Protein AF-A0A7W0SL60-F1 (afdb_monomer_lite)

pLDDT: mean 90.42, std 12.16, range [32.0, 98.0]

Structure (mmCIF, N/CA/C/O backbone):
data_AF-A0A7W0SL60-F1
#
_entry.id   AF-A0A7W0SL60-F1
#
loop_
_atom_site.group_PDB
_atom_site.id
_atom_site.type_symbol
_atom_site.label_atom_id
_atom_site.label_alt_id
_atom_site.label_comp_id
_atom_site.label_asym_id
_atom_site.label_entity_id
_atom_site.label_seq_id
_atom_site.pdbx_PDB_ins_code
_atom_site.Cartn_x
_atom_site.Cartn_y
_atom_site.Cartn_z
_atom_site.occupancy
_atom_site.B_iso_or_equiv
_atom_site.auth_seq_id
_atom_site.auth_comp_id
_atom_site.auth_asym_id
_atom_site.auth_atom_id
_atom_site.pdbx_PDB_model_num
ATOM 1 N N . MET A 1 1 ? -6.901 6.219 0.919 1.00 58.41 1 MET A N 1
ATOM 2 C CA . MET A 1 1 ? -8.110 5.403 0.664 1.00 58.41 1 MET A CA 1
ATOM 3 C C . MET A 1 1 ? -8.774 5.170 2.009 1.00 58.41 1 MET A C 1
ATOM 5 O O . MET A 1 1 ? -8.029 4.992 2.962 1.00 58.41 1 MET A O 1
ATOM 9 N N . PRO A 1 2 ? -10.103 5.260 2.135 1.00 75.94 2 PRO A N 1
ATOM 10 C CA . PRO A 1 2 ? -10.774 5.006 3.407 1.00 75.94 2 PRO A CA 1
ATOM 11 C C . PRO A 1 2 ? -10.712 3.513 3.783 1.00 75.94 2 PRO A C 1
ATOM 13 O O . PRO A 1 2 ? -10.905 2.678 2.903 1.00 75.94 2 PRO A O 1
ATOM 16 N N . GLY A 1 3 ? -10.477 3.190 5.055 1.00 87.19 3 GLY A N 1
ATOM 17 C CA . GLY A 1 3 ? -10.467 1.826 5.613 1.00 87.19 3 GLY A CA 1
ATOM 18 C C . GLY A 1 3 ? -10.508 1.877 7.143 1.00 87.19 3 GLY A C 1
ATOM 19 O O . GLY A 1 3 ? -10.278 2.944 7.690 1.00 87.19 3 GLY A O 1
ATOM 20 N N . ASP A 1 4 ? -10.856 0.791 7.825 1.00 93.00 4 ASP A N 1
ATOM 21 C CA . ASP A 1 4 ? -10.831 0.698 9.297 1.00 93.00 4 ASP A CA 1
ATOM 22 C C . ASP A 1 4 ? -9.435 0.247 9.758 1.00 93.00 4 ASP A C 1
ATOM 24 O O . ASP A 1 4 ? -9.110 -0.933 9.651 1.00 93.00 4 ASP A O 1
ATOM 28 N N . TYR A 1 5 ? -8.563 1.170 10.163 1.00 93.19 5 TYR A N 1
ATOM 29 C CA . TYR A 1 5 ? -7.169 0.879 10.533 1.00 93.19 5 TYR A CA 1
ATOM 30 C C . TYR A 1 5 ? -6.994 0.626 12.034 1.00 93.19 5 TYR A C 1
ATOM 32 O O . TYR A 1 5 ? -5.962 0.086 12.444 1.00 93.19 5 TYR A O 1
ATOM 40 N N . ASP A 1 6 ? -7.952 1.043 12.864 1.00 92.69 6 ASP A N 1
ATOM 41 C CA . ASP A 1 6 ? -7.896 0.876 14.318 1.00 92.69 6 ASP A CA 1
ATOM 42 C C . ASP A 1 6 ? -8.837 -0.212 14.864 1.00 92.69 6 ASP A C 1
ATOM 44 O O . ASP A 1 6 ? -8.775 -0.510 16.061 1.00 92.69 6 ASP A O 1
ATOM 48 N N . ALA A 1 7 ? -9.586 -0.883 13.983 1.00 93.25 7 ALA A N 1
ATOM 49 C CA . ALA A 1 7 ? -10.583 -1.909 14.287 1.00 93.25 7 ALA A CA 1
ATOM 50 C C . ALA A 1 7 ? -11.718 -1.398 15.188 1.00 93.25 7 ALA A C 1
ATOM 52 O O . ALA A 1 7 ? -12.216 -2.134 16.049 1.00 93.25 7 ALA A O 1
ATOM 53 N N . ASP A 1 8 ? -12.138 -0.140 15.016 1.00 93.44 8 ASP A N 1
ATOM 54 C CA . ASP A 1 8 ? -13.302 0.410 15.722 1.00 93.44 8 ASP A CA 1
ATOM 55 C C . ASP A 1 8 ? -14.647 0.095 15.031 1.00 93.44 8 ASP A C 1
ATOM 57 O O . ASP A 1 8 ? -15.718 0.447 15.545 1.00 93.44 8 ASP A O 1
ATOM 61 N N . GLY A 1 9 ? -14.606 -0.603 13.892 1.00 91.25 9 GLY A N 1
ATOM 62 C CA . GLY A 1 9 ? -15.763 -0.957 13.077 1.00 91.25 9 GLY A CA 1
ATOM 63 C C . GLY A 1 9 ? -16.240 0.181 12.176 1.00 91.25 9 GLY A C 1
ATOM 64 O O . GLY A 1 9 ? -17.351 0.116 11.637 1.00 91.25 9 GLY A O 1
ATOM 65 N N . LYS A 1 10 ? -15.456 1.253 12.025 1.00 91.25 10 LYS A N 1
ATOM 66 C CA . LYS A 1 10 ? -15.775 2.396 11.172 1.00 91.25 10 LYS A CA 1
ATOM 67 C C . LYS A 1 10 ? -14.617 2.715 10.245 1.00 91.25 10 LYS A C 1
ATOM 69 O O . LYS A 1 10 ? -13.450 2.464 10.483 1.00 91.25 10 LYS A O 1
ATOM 74 N N . THR A 1 11 ? -14.977 3.323 9.126 1.00 90.94 11 THR A N 1
ATOM 75 C CA . THR A 1 11 ? -14.005 3.753 8.133 1.00 90.94 11 THR A CA 1
ATOM 76 C C . THR A 1 11 ? -13.243 4.997 8.601 1.00 90.94 11 THR A C 1
ATOM 78 O O . THR A 1 11 ? -13.840 6.056 8.818 1.00 90.94 11 THR A O 1
ATOM 81 N N . ASP A 1 12 ? -11.919 4.900 8.624 1.00 92.38 12 ASP A N 1
ATOM 82 C CA . ASP A 1 12 ? -10.987 5.999 8.850 1.00 92.38 12 ASP A CA 1
ATOM 83 C C . ASP A 1 12 ? -10.625 6.730 7.560 1.00 92.38 12 ASP A C 1
ATOM 85 O O . ASP A 1 12 ? -10.783 6.242 6.435 1.00 92.38 12 ASP A O 1
ATOM 89 N N . LEU A 1 13 ? -10.060 7.925 7.725 1.00 92.06 13 LEU A N 1
ATOM 90 C CA . LEU A 1 13 ? -9.511 8.691 6.615 1.00 92.06 13 LEU A CA 1
ATOM 91 C C . LEU A 1 13 ? -8.015 8.428 6.493 1.00 92.06 13 LEU A C 1
ATOM 93 O O . LEU A 1 13 ? -7.280 8.593 7.462 1.00 92.06 13 LEU A O 1
ATOM 97 N N . ALA A 1 14 ? -7.548 8.131 5.281 1.00 92.25 14 ALA A N 1
ATOM 98 C CA . ALA A 1 14 ? -6.122 8.020 5.010 1.00 92.25 14 ALA A CA 1
ATOM 99 C C . ALA A 1 14 ? -5.701 8.730 3.723 1.00 92.25 14 ALA A C 1
ATOM 101 O O . ALA A 1 14 ? -6.348 8.606 2.671 1.00 92.25 14 ALA A O 1
ATOM 102 N N . VAL A 1 15 ? -4.568 9.427 3.809 1.00 92.69 15 VAL A N 1
ATOM 103 C CA . VAL A 1 15 ? -3.883 10.080 2.688 1.00 92.69 15 VAL A CA 1
ATOM 104 C C . VAL A 1 15 ? -2.415 9.680 2.662 1.00 92.69 15 VAL A C 1
ATOM 106 O O . VAL A 1 15 ? -1.826 9.350 3.691 1.00 92.69 15 VAL A O 1
ATOM 109 N N . VAL A 1 16 ? -1.814 9.748 1.479 1.00 93.06 16 VAL A N 1
ATOM 110 C CA . VAL A 1 16 ? -0.385 9.509 1.285 1.00 93.06 16 VAL A CA 1
ATOM 111 C C . VAL A 1 16 ? 0.261 10.777 0.745 1.00 93.06 16 VAL A C 1
ATOM 113 O O . VAL A 1 16 ? -0.319 11.465 -0.096 1.00 93.06 16 VAL A O 1
ATOM 116 N N . ARG A 1 17 ? 1.452 11.098 1.249 1.00 94.00 17 ARG A N 1
ATOM 117 C CA . ARG A 1 17 ? 2.264 12.240 0.822 1.00 94.00 17 ARG A CA 1
ATOM 118 C C . ARG A 1 17 ? 3.645 11.757 0.402 1.00 94.00 17 ARG A C 1
ATOM 120 O O . ARG A 1 17 ? 4.288 11.034 1.155 1.00 94.00 17 ARG A O 1
ATOM 127 N N . ASP A 1 18 ? 4.113 12.188 -0.762 1.00 95.62 18 ASP A N 1
ATOM 128 C CA . ASP A 1 18 ? 5.519 12.029 -1.138 1.00 95.62 18 ASP A CA 1
ATOM 129 C C . ASP A 1 18 ? 6.382 12.999 -0.321 1.00 95.62 18 ASP A C 1
ATOM 131 O O . ASP A 1 18 ? 6.148 14.212 -0.328 1.00 95.62 18 ASP A O 1
ATOM 135 N N . VAL A 1 19 ? 7.364 12.456 0.397 1.00 96.31 19 VAL A N 1
ATOM 136 C CA . VAL A 1 19 ? 8.426 13.227 1.041 1.00 96.31 19 VAL A CA 1
ATOM 137 C C . VAL A 1 19 ? 9.763 12.616 0.637 1.00 96.31 19 VAL A C 1
ATOM 139 O O . VAL A 1 19 ? 10.128 11.539 1.105 1.00 96.31 19 VAL A O 1
ATOM 142 N N . ALA A 1 20 ? 10.495 13.323 -0.226 1.00 95.81 20 ALA A N 1
ATOM 143 C CA . ALA A 1 20 ? 11.819 12.923 -0.707 1.00 95.81 20 ALA A CA 1
ATOM 144 C C . ALA A 1 20 ? 11.866 11.505 -1.322 1.00 95.81 20 ALA A C 1
ATOM 146 O O . ALA A 1 20 ? 12.836 10.774 -1.126 1.00 95.81 20 ALA A O 1
ATOM 147 N N . GLY A 1 21 ? 10.825 11.113 -2.065 1.00 93.88 21 GLY A N 1
ATOM 148 C CA . GLY A 1 21 ? 10.753 9.821 -2.752 1.00 93.88 21 GLY A CA 1
ATOM 149 C C . GLY A 1 21 ? 10.130 8.699 -1.917 1.00 93.88 21 GLY A C 1
ATOM 150 O O . GLY A 1 21 ? 9.921 7.599 -2.431 1.00 93.88 21 GLY A O 1
ATOM 151 N N . ALA A 1 22 ? 9.815 8.957 -0.645 1.00 96.94 22 ALA A N 1
ATOM 152 C CA . ALA A 1 22 ? 9.167 8.003 0.245 1.00 96.94 22 ALA A CA 1
ATOM 153 C C . ALA A 1 22 ? 7.682 8.334 0.431 1.00 96.94 22 ALA A C 1
ATOM 155 O O . ALA A 1 22 ? 7.295 9.488 0.643 1.00 96.94 22 ALA A O 1
ATOM 156 N N . LEU A 1 23 ? 6.841 7.301 0.421 1.00 96.00 23 LEU A N 1
ATOM 157 C CA . LEU A 1 23 ? 5.411 7.439 0.679 1.00 96.00 23 LEU A CA 1
ATOM 158 C C . LEU A 1 23 ? 5.147 7.502 2.188 1.00 96.00 23 LEU A C 1
ATOM 160 O O . LEU A 1 23 ? 5.346 6.534 2.923 1.00 96.00 23 LEU A O 1
ATOM 164 N N . ASN A 1 24 ? 4.698 8.668 2.645 1.00 96.69 24 ASN A N 1
ATOM 165 C CA . ASN A 1 24 ? 4.340 8.946 4.031 1.00 96.69 24 ASN A CA 1
ATOM 166 C C . ASN A 1 24 ? 2.824 8.808 4.179 1.00 96.69 24 ASN A C 1
ATOM 168 O O . ASN A 1 24 ? 2.064 9.586 3.596 1.00 96.69 24 ASN A O 1
ATOM 172 N N . TRP A 1 25 ? 2.391 7.823 4.953 1.00 95.12 25 TRP A N 1
ATOM 173 C CA . TRP A 1 25 ? 0.992 7.491 5.184 1.00 95.12 25 TRP A CA 1
ATOM 174 C C . TRP A 1 25 ? 0.478 8.230 6.408 1.00 95.12 25 TRP A C 1
ATOM 176 O O . TRP A 1 25 ? 1.086 8.168 7.473 1.00 95.12 25 TRP A O 1
ATOM 186 N N . PHE A 1 26 ? -0.652 8.909 6.268 1.00 95.00 26 PHE A N 1
ATOM 187 C CA . PHE A 1 26 ? -1.335 9.587 7.362 1.00 95.00 26 PHE A CA 1
ATOM 188 C C . PHE A 1 26 ? -2.726 8.995 7.492 1.00 95.00 26 PHE A C 1
ATOM 190 O O . PHE A 1 26 ? -3.549 9.170 6.592 1.00 95.00 26 PHE A O 1
ATOM 197 N N . VAL A 1 27 ? -2.972 8.325 8.611 1.00 94.06 27 VAL A N 1
ATOM 198 C CA . VAL A 1 27 ? -4.278 7.786 8.982 1.00 94.06 27 VAL A CA 1
ATOM 199 C C . VAL A 1 27 ? -4.845 8.649 10.097 1.00 94.06 27 VAL A C 1
ATOM 201 O O . VAL A 1 27 ? -4.172 8.908 11.093 1.00 94.06 27 VAL A O 1
ATOM 204 N N . ARG A 1 28 ? -6.081 9.106 9.916 1.00 94.50 28 ARG A N 1
ATOM 205 C CA . ARG A 1 28 ? -6.872 9.803 10.923 1.00 94.50 28 ARG A CA 1
ATOM 206 C C . ARG A 1 28 ? -7.996 8.864 11.363 1.00 94.50 28 ARG A C 1
ATOM 208 O O . ARG A 1 28 ? -9.009 8.815 10.654 1.00 94.50 28 ARG A O 1
ATOM 215 N N . PRO A 1 29 ? -7.830 8.174 12.505 1.00 93.56 29 PRO A N 1
ATOM 216 C CA . PRO A 1 29 ? -8.820 7.226 12.973 1.00 93.56 29 PRO A CA 1
ATOM 217 C C . PRO A 1 29 ? -10.151 7.903 13.287 1.00 93.56 29 PRO A C 1
ATOM 219 O O . PRO A 1 29 ? -10.189 9.061 13.723 1.00 93.56 29 PRO A O 1
ATOM 222 N N . SER A 1 30 ? -11.239 7.184 13.072 1.00 93.31 30 SER A N 1
ATOM 223 C CA . SER A 1 30 ? -12.602 7.617 13.338 1.00 93.31 30 SER A CA 1
ATOM 224 C C . SER A 1 30 ? -12.842 7.760 14.847 1.00 93.31 30 SER A C 1
ATOM 226 O O . SER A 1 30 ? -13.487 8.722 15.280 1.00 93.31 30 SER A O 1
ATOM 228 N N . SER A 1 3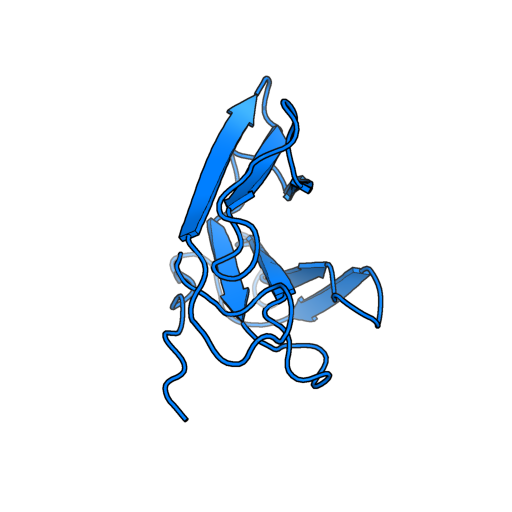1 ? -12.235 6.873 15.643 1.00 93.25 31 SER A N 1
ATOM 229 C CA . SER A 1 31 ? -12.350 6.824 17.103 1.00 93.25 31 SER A CA 1
ATOM 230 C C . SER A 1 31 ? -11.751 8.046 17.812 1.00 93.25 31 SER A C 1
ATOM 232 O O . SER A 1 31 ? -12.330 8.569 18.766 1.00 93.25 31 SER A O 1
ATOM 234 N N . THR A 1 32 ? -10.595 8.527 17.343 1.00 91.88 32 THR A N 1
ATOM 235 C CA . THR A 1 32 ? -9.819 9.603 17.990 1.00 91.88 32 THR A CA 1
ATOM 236 C C . THR A 1 32 ? -9.832 10.915 17.213 1.00 91.88 32 THR A C 1
ATOM 238 O O . THR A 1 32 ? -9.571 11.980 17.779 1.00 91.88 32 THR A O 1
ATOM 241 N N . GLY A 1 33 ? -10.085 10.869 15.903 1.00 89.25 33 GLY A N 1
ATOM 242 C CA . GLY A 1 33 ? -10.132 12.039 15.031 1.00 89.25 33 GLY A CA 1
ATOM 243 C C . GLY A 1 33 ? -8.828 12.840 14.950 1.00 89.25 33 GLY A C 1
ATOM 244 O O . GLY A 1 33 ? -8.862 13.993 14.502 1.00 89.25 33 GLY A O 1
ATOM 245 N N . THR A 1 34 ? -7.695 12.274 15.370 1.00 87.50 34 THR A N 1
ATOM 246 C CA . THR A 1 34 ? -6.434 13.010 15.547 1.00 87.50 34 THR A CA 1
ATOM 247 C C . THR A 1 34 ? -5.280 12.329 14.813 1.00 87.50 34 THR A C 1
ATOM 249 O O . THR A 1 34 ? -5.198 11.109 14.756 1.00 87.50 34 THR A O 1
ATOM 252 N N . ILE A 1 35 ? -4.376 13.141 14.258 1.00 84.38 35 ILE A N 1
ATOM 253 C CA . ILE A 1 35 ? -3.077 12.732 13.707 1.00 84.38 35 ILE A CA 1
ATOM 254 C C . ILE A 1 35 ? -1.984 13.390 14.555 1.00 84.38 35 ILE A C 1
ATOM 256 O O . ILE A 1 35 ? -1.938 14.616 14.646 1.00 84.38 35 ILE A O 1
ATOM 260 N N . ASN A 1 36 ? -1.103 12.599 15.178 1.00 79.75 36 ASN A N 1
ATOM 261 C CA . ASN A 1 36 ? -0.115 13.064 16.170 1.00 79.75 36 ASN A CA 1
ATOM 262 C C . ASN A 1 36 ? 1.122 13.758 15.553 1.00 79.75 36 ASN A C 1
ATOM 264 O O . ASN A 1 36 ? 2.253 13.531 15.972 1.00 79.75 36 ASN A O 1
ATOM 268 N N . GLY A 1 37 ? 0.923 14.612 14.544 1.00 80.06 37 GLY A N 1
ATOM 269 C CA . GLY A 1 37 ? 1.970 15.479 13.983 1.00 80.06 37 GLY A CA 1
ATOM 270 C C . GLY A 1 37 ? 2.981 14.812 13.039 1.00 80.06 37 GLY A C 1
ATOM 271 O O . GLY A 1 37 ? 3.809 15.517 12.467 1.00 80.06 37 GLY A O 1
ATOM 272 N N . GLY A 1 38 ? 2.900 13.497 12.818 1.00 89.75 38 GLY A N 1
ATOM 273 C CA . GLY A 1 38 ? 3.766 12.743 11.905 1.00 89.75 38 GLY A CA 1
ATOM 274 C C . GLY A 1 38 ? 3.009 11.674 11.107 1.00 89.75 38 GLY A C 1
ATOM 275 O O . GLY A 1 38 ? 1.811 11.482 11.337 1.00 89.75 38 GLY A O 1
ATOM 276 N N . PRO A 1 39 ? 3.674 11.008 10.144 1.00 94.81 39 PRO A N 1
ATOM 277 C CA . PRO A 1 39 ? 3.070 9.901 9.414 1.00 94.81 39 PRO A CA 1
ATOM 278 C C . PRO A 1 39 ? 2.814 8.714 10.347 1.00 94.81 39 PRO A C 1
ATOM 280 O O . PRO A 1 39 ? 3.632 8.402 11.210 1.00 94.81 39 PRO A O 1
ATOM 283 N N . SER A 1 40 ? 1.694 8.029 10.135 1.00 93.88 40 SER A N 1
ATOM 284 C CA . SER A 1 40 ? 1.372 6.746 10.766 1.00 93.88 40 SER A CA 1
ATOM 285 C C . SER A 1 40 ? 2.340 5.648 10.310 1.00 93.88 40 SER A C 1
ATOM 287 O O . SER A 1 40 ? 2.681 4.770 11.095 1.00 93.88 40 SER A O 1
ATOM 289 N N . ALA A 1 41 ? 2.805 5.714 9.057 1.00 95.06 41 ALA A N 1
ATOM 290 C CA . ALA A 1 41 ? 3.836 4.831 8.517 1.00 95.06 41 ALA A CA 1
ATOM 291 C C . ALA A 1 41 ? 4.594 5.488 7.354 1.00 95.06 41 ALA A C 1
ATOM 293 O O . ALA A 1 41 ? 4.069 6.359 6.658 1.00 95.06 41 ALA A O 1
ATOM 294 N N . ILE A 1 42 ? 5.818 5.029 7.101 1.00 96.81 42 ILE A N 1
ATOM 295 C CA . ILE A 1 42 ? 6.572 5.342 5.882 1.00 96.81 42 ILE A CA 1
ATOM 296 C C . ILE A 1 42 ? 6.776 4.023 5.146 1.00 96.81 42 ILE A C 1
ATOM 298 O O . ILE A 1 42 ? 7.503 3.157 5.630 1.00 96.81 42 ILE A O 1
ATOM 302 N N . PHE A 1 43 ? 6.093 3.846 4.015 1.00 97.50 43 PHE A N 1
ATOM 303 C CA . PHE A 1 43 ? 6.066 2.560 3.322 1.00 97.50 4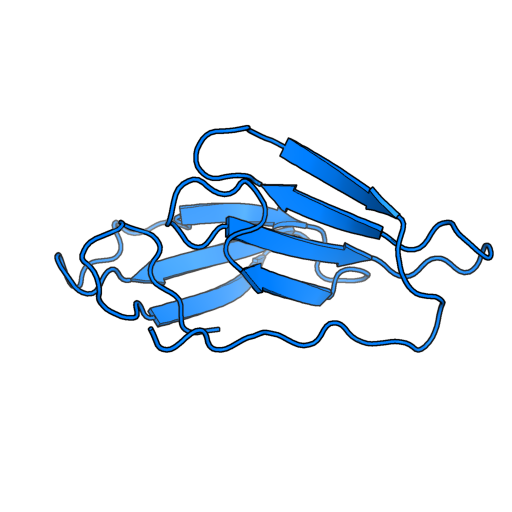3 PHE A CA 1
ATOM 304 C C . PHE A 1 43 ? 5.843 2.718 1.817 1.00 97.50 43 PHE A C 1
ATOM 306 O O . PHE A 1 43 ? 4.811 3.227 1.385 1.00 97.50 43 PHE A O 1
ATOM 313 N N . GLY A 1 44 ? 6.812 2.251 1.030 1.00 96.81 44 GLY A N 1
ATOM 314 C CA . GLY A 1 44 ? 6.824 2.368 -0.427 1.00 96.81 44 GLY A CA 1
ATOM 315 C C . GLY A 1 44 ? 7.584 3.589 -0.957 1.00 96.81 44 GLY A C 1
ATOM 316 O O . GLY A 1 44 ? 8.012 4.473 -0.210 1.00 96.81 44 GLY A O 1
ATOM 317 N N . GLN A 1 45 ? 7.764 3.603 -2.274 1.00 95.31 45 GLN A N 1
ATOM 318 C CA . GLN A 1 45 ? 8.537 4.571 -3.049 1.00 95.31 45 GLN A CA 1
ATOM 319 C C . GLN A 1 45 ? 7.622 5.298 -4.035 1.00 95.31 45 GLN A C 1
ATOM 321 O O . GLN A 1 45 ? 6.953 4.666 -4.848 1.00 95.31 45 GLN A O 1
ATOM 326 N N . SER A 1 46 ? 7.610 6.629 -4.011 1.00 88.69 46 SER A N 1
ATOM 327 C CA . SER A 1 46 ? 6.618 7.416 -4.759 1.00 88.69 46 SER A CA 1
ATOM 328 C C . SER A 1 46 ? 6.727 7.319 -6.280 1.00 88.69 46 SER A C 1
ATOM 330 O O . SER A 1 46 ? 5.758 7.589 -6.984 1.00 88.69 46 SER A O 1
ATOM 332 N N . VAL A 1 47 ? 7.895 6.930 -6.788 1.00 90.56 47 VAL A N 1
ATOM 333 C CA . VAL A 1 47 ? 8.178 6.868 -8.225 1.00 90.56 47 VAL A CA 1
ATOM 334 C C . VAL A 1 47 ? 7.634 5.609 -8.904 1.00 90.56 47 VAL A C 1
ATOM 336 O O . VAL A 1 47 ? 7.276 5.661 -10.078 1.00 90.56 47 VAL A O 1
ATOM 339 N N . THR A 1 48 ? 7.576 4.481 -8.196 1.00 90.50 48 THR A N 1
ATOM 340 C CA . THR A 1 48 ? 7.204 3.178 -8.777 1.00 90.50 48 THR A CA 1
ATOM 341 C C . THR A 1 48 ? 5.966 2.571 -8.152 1.00 90.50 48 THR A C 1
ATOM 343 O O . THR A 1 48 ? 5.370 1.682 -8.751 1.00 90.50 48 THR A O 1
ATOM 346 N N . ASP A 1 49 ? 5.598 3.001 -6.950 1.00 95.25 49 ASP A N 1
ATOM 347 C CA . ASP A 1 49 ? 4.652 2.262 -6.136 1.00 95.25 49 ASP A CA 1
ATOM 348 C C . ASP A 1 49 ? 3.281 2.927 -6.148 1.00 95.25 49 ASP A C 1
ATOM 350 O O . ASP A 1 49 ? 3.144 4.135 -5.953 1.00 95.25 49 ASP A O 1
ATOM 354 N N . PHE A 1 50 ? 2.250 2.106 -6.321 1.00 93.94 50 PHE A N 1
ATOM 355 C CA . PHE A 1 50 ? 0.859 2.523 -6.248 1.00 93.94 50 PHE A CA 1
ATOM 356 C C . PHE A 1 50 ? 0.309 2.214 -4.855 1.00 93.94 50 PHE A C 1
ATOM 358 O O . PHE A 1 50 ? 0.197 1.036 -4.508 1.00 93.94 50 PHE A O 1
ATOM 365 N N . PRO A 1 51 ? -0.055 3.227 -4.047 1.00 93.38 51 PRO A N 1
ATOM 366 C CA . PRO A 1 51 ? -0.677 3.006 -2.747 1.00 93.38 51 PRO A CA 1
ATOM 367 C C . PRO A 1 51 ? -1.967 2.192 -2.868 1.00 93.38 51 PRO A C 1
ATOM 369 O O . PRO A 1 51 ? -2.852 2.533 -3.653 1.00 93.38 51 PRO A O 1
ATOM 372 N N . THR A 1 52 ? -2.099 1.151 -2.052 1.00 93.25 52 THR A N 1
ATOM 373 C CA . THR A 1 52 ? -3.327 0.360 -1.918 1.00 93.25 52 THR A CA 1
ATOM 374 C C . THR A 1 52 ? -3.523 -0.078 -0.470 1.00 93.25 52 THR A C 1
ATOM 376 O O . THR A 1 52 ? -2.624 0.046 0.355 1.00 93.25 52 THR A O 1
ATOM 379 N N . VAL A 1 53 ? -4.735 -0.493 -0.122 1.00 92.81 53 VAL A N 1
ATOM 380 C CA . VAL A 1 53 ? -5.130 -0.787 1.261 1.00 92.81 53 VAL A CA 1
ATOM 381 C C . VAL A 1 53 ? -6.138 -1.930 1.269 1.00 92.81 53 VAL A C 1
ATOM 383 O O . VAL A 1 53 ? -6.812 -2.154 0.259 1.00 92.81 53 VAL A O 1
ATOM 386 N N . GLY A 1 54 ? -6.227 -2.647 2.382 1.00 92.00 54 GLY A N 1
ATOM 387 C CA . GLY A 1 54 ? -7.163 -3.755 2.583 1.00 92.00 54 GLY A CA 1
ATOM 388 C C . GLY A 1 54 ? -6.732 -4.621 3.760 1.00 92.00 54 GLY A C 1
ATOM 389 O O . GLY A 1 54 ? -5.601 -4.499 4.197 1.00 92.00 54 GLY A O 1
ATOM 390 N N . ASP A 1 55 ? -7.619 -5.468 4.266 1.00 94.00 55 ASP A N 1
ATOM 391 C CA . ASP A 1 55 ? -7.270 -6.495 5.256 1.00 94.00 55 ASP A CA 1
ATOM 392 C C . ASP A 1 55 ? -6.633 -7.684 4.518 1.00 94.00 55 ASP A C 1
ATOM 394 O O . ASP A 1 55 ? -7.327 -8.530 3.945 1.00 94.00 55 ASP A O 1
ATOM 398 N N . TYR A 1 56 ? -5.308 -7.662 4.395 1.00 93.88 56 TYR A N 1
ATOM 399 C CA . TYR A 1 56 ? -4.518 -8.659 3.674 1.00 93.88 56 TYR A CA 1
ATOM 400 C C . TYR A 1 56 ? -3.915 -9.707 4.609 1.00 93.88 56 TYR A C 1
ATOM 402 O O . TYR A 1 56 ? -3.543 -10.783 4.130 1.00 93.88 56 TYR A O 1
ATOM 410 N N . ASP A 1 57 ? -3.788 -9.402 5.901 1.00 94.62 57 ASP A N 1
ATOM 411 C CA . ASP A 1 57 ? -3.281 -10.331 6.909 1.00 94.62 57 ASP A CA 1
ATOM 412 C C . ASP A 1 57 ? -4.383 -11.050 7.717 1.00 94.62 57 ASP A C 1
ATOM 414 O O . ASP A 1 57 ? -4.106 -12.064 8.366 1.00 94.62 57 ASP A O 1
ATOM 418 N N . GLY A 1 58 ? -5.643 -10.630 7.557 1.00 94.00 58 GLY A N 1
ATOM 419 C CA . GLY A 1 58 ? -6.838 -11.308 8.054 1.00 94.00 58 GLY A CA 1
ATOM 420 C C . GLY A 1 58 ? -7.158 -11.016 9.519 1.00 94.00 58 GLY A C 1
ATOM 421 O O . GLY A 1 58 ? -7.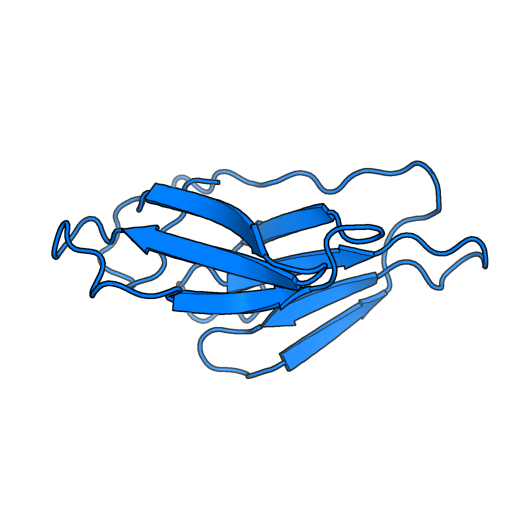887 -11.797 10.141 1.00 94.00 58 GLY A O 1
ATOM 422 N N . ASP A 1 59 ? -6.595 -9.950 10.090 1.00 94.19 59 ASP A N 1
ATOM 423 C CA . ASP A 1 59 ? -6.776 -9.584 11.497 1.00 94.19 59 ASP A CA 1
ATOM 424 C C . ASP A 1 59 ? -7.992 -8.671 11.756 1.00 94.19 59 ASP A C 1
ATOM 426 O O . ASP A 1 59 ? -8.304 -8.370 12.915 1.00 94.19 59 ASP A O 1
ATOM 430 N N . GLY A 1 60 ? -8.711 -8.276 10.699 1.00 91.44 60 GLY A N 1
ATOM 431 C CA . GLY A 1 60 ? -9.874 -7.397 10.776 1.00 91.44 60 GLY A CA 1
ATOM 432 C C . GLY A 1 60 ? -9.540 -5.904 10.766 1.00 91.44 60 GLY A C 1
ATOM 433 O O . GLY A 1 60 ? -10.452 -5.094 10.948 1.00 91.44 60 GLY A O 1
ATOM 434 N N . LYS A 1 61 ? -8.276 -5.522 10.551 1.00 94.00 61 LYS A N 1
ATOM 435 C CA . LYS A 1 61 ? -7.840 -4.142 10.310 1.00 94.00 61 LYS A CA 1
ATOM 436 C C . LYS A 1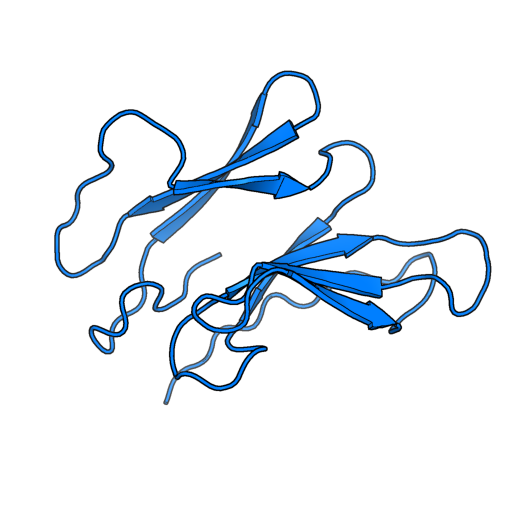 61 ? -7.437 -3.948 8.858 1.00 94.00 61 LYS A C 1
ATOM 438 O O . LYS A 1 61 ? -7.123 -4.863 8.111 1.00 94.00 61 LYS A O 1
ATOM 443 N N . THR A 1 62 ? -7.449 -2.694 8.440 1.00 94.81 62 THR A N 1
ATOM 444 C CA . THR A 1 62 ? -6.947 -2.284 7.136 1.00 94.81 62 THR A CA 1
ATOM 445 C C . THR A 1 62 ? -5.429 -2.182 7.181 1.00 94.81 62 THR A C 1
ATOM 447 O O . THR A 1 62 ? -4.873 -1.343 7.890 1.00 94.81 62 THR A O 1
ATOM 450 N N . ASP A 1 63 ? -4.767 -2.955 6.330 1.00 95.38 63 ASP A N 1
ATOM 451 C CA . ASP A 1 63 ? -3.328 -2.896 6.132 1.00 95.38 63 ASP A CA 1
ATOM 452 C C . ASP A 1 63 ? -2.924 -1.778 5.171 1.00 95.38 63 ASP A C 1
ATOM 454 O O . ASP A 1 63 ? -3.612 -1.435 4.197 1.00 95.38 63 ASP A O 1
ATOM 458 N N . ILE A 1 64 ? -1.730 -1.242 5.415 1.00 95.56 64 ILE A N 1
ATOM 459 C CA . ILE A 1 64 ? -1.043 -0.356 4.480 1.00 95.56 64 ILE A CA 1
ATOM 460 C C . ILE A 1 64 ? -0.325 -1.219 3.448 1.00 95.56 64 ILE A C 1
ATOM 462 O O . ILE A 1 64 ? 0.470 -2.085 3.800 1.00 95.56 64 ILE A O 1
ATOM 466 N N . ALA A 1 65 ? -0.538 -0.953 2.164 1.00 95.81 65 ALA A N 1
ATOM 467 C CA . ALA A 1 65 ? 0.128 -1.692 1.107 1.00 95.81 65 ALA A CA 1
ATOM 468 C C . ALA A 1 65 ? 0.527 -0.797 -0.067 1.00 95.81 65 ALA A C 1
ATOM 470 O O . ALA A 1 65 ? 0.043 0.319 -0.266 1.00 95.81 65 ALA A O 1
ATOM 471 N N . ILE A 1 66 ? 1.419 -1.320 -0.893 1.00 96.44 66 ILE A N 1
ATOM 472 C CA . ILE A 1 66 ? 1.670 -0.789 -2.222 1.00 96.44 66 ILE A CA 1
ATOM 473 C C . ILE A 1 66 ? 1.602 -1.909 -3.244 1.00 96.44 66 ILE A C 1
ATOM 475 O O . ILE A 1 66 ? 1.913 -3.057 -2.944 1.00 96.44 66 ILE A O 1
ATOM 479 N N . TRP A 1 67 ? 1.229 -1.573 -4.468 1.00 96.62 67 TRP A N 1
ATOM 480 C CA . TRP A 1 67 ? 1.448 -2.429 -5.619 1.00 96.62 67 TRP A CA 1
ATOM 481 C C . TRP A 1 67 ? 2.606 -1.876 -6.437 1.00 96.62 67 TRP A C 1
ATOM 483 O O . TRP A 1 67 ? 2.613 -0.698 -6.802 1.00 96.62 67 TRP A O 1
ATOM 493 N N . ARG A 1 68 ? 3.596 -2.726 -6.704 1.00 96.56 68 ARG A N 1
ATOM 494 C CA . ARG A 1 68 ? 4.778 -2.378 -7.488 1.00 96.56 68 ARG A CA 1
ATOM 495 C C . ARG A 1 68 ? 4.753 -3.158 -8.803 1.00 96.56 68 ARG A C 1
ATOM 497 O O . ARG A 1 68 ? 4.925 -4.381 -8.759 1.00 96.56 68 ARG A O 1
ATOM 504 N N . PRO A 1 69 ? 4.574 -2.494 -9.959 1.00 95.56 69 PRO A N 1
ATOM 505 C CA . PRO A 1 69 ? 4.736 -3.137 -11.251 1.00 95.56 69 PRO A CA 1
ATOM 506 C C . PRO A 1 69 ? 6.200 -3.505 -11.489 1.00 95.56 69 PRO A C 1
ATOM 508 O O . PRO A 1 69 ? 7.122 -2.808 -11.059 1.00 95.56 69 PRO A O 1
ATOM 511 N N . SER A 1 70 ? 6.413 -4.573 -12.248 1.00 95.06 70 SER A N 1
ATOM 512 C CA . SER A 1 70 ? 7.723 -4.938 -12.781 1.00 95.06 70 SER A CA 1
ATOM 513 C C . SER A 1 70 ? 7.648 -5.124 -14.288 1.00 95.06 70 SER A C 1
ATOM 515 O O . SER A 1 70 ? 6.701 -5.714 -14.807 1.00 95.06 70 SER A O 1
ATOM 517 N N . SER A 1 71 ? 8.680 -4.665 -14.997 1.00 94.19 71 SER A N 1
ATOM 518 C CA . SER A 1 71 ? 8.859 -4.957 -16.423 1.00 94.19 71 SER A CA 1
ATOM 519 C C . SER A 1 71 ? 9.145 -6.436 -16.687 1.00 94.19 71 SER A C 1
ATOM 521 O O . SER A 1 71 ? 8.990 -6.892 -17.818 1.00 94.19 71 SER A O 1
ATOM 523 N N . THR A 1 72 ? 9.542 -7.191 -15.657 1.00 94.69 72 THR A N 1
ATOM 524 C CA . THR A 1 72 ? 9.719 -8.637 -15.758 1.00 94.69 72 THR A CA 1
ATOM 525 C C . THR A 1 72 ? 8.389 -9.337 -15.462 1.00 94.69 72 THR A C 1
ATOM 527 O O . THR A 1 72 ? 7.847 -9.160 -14.364 1.00 94.69 72 THR A O 1
ATOM 530 N N . PRO A 1 73 ? 7.852 -10.143 -16.400 1.00 91.12 73 PRO A N 1
ATOM 531 C CA . PRO A 1 73 ? 6.608 -10.876 -16.187 1.00 91.12 73 PRO A CA 1
ATOM 532 C C . PRO A 1 73 ? 6.633 -11.702 -14.896 1.00 91.12 73 PRO A C 1
ATOM 534 O O . PRO A 1 73 ? 7.630 -12.350 -14.581 1.00 91.12 73 PRO A O 1
ATOM 537 N N . GLY A 1 74 ? 5.533 -11.663 -14.142 1.00 90.88 74 GLY A N 1
ATOM 538 C CA . GLY A 1 74 ? 5.384 -12.397 -12.881 1.00 90.88 74 GLY A CA 1
ATOM 539 C C . GLY A 1 74 ? 6.117 -11.801 -11.673 1.00 90.88 74 GLY A C 1
ATOM 540 O O . GLY A 1 74 ? 6.042 -12.379 -10.594 1.00 90.88 74 GLY A O 1
ATOM 541 N N . GLN A 1 75 ? 6.804 -10.661 -11.818 1.00 95.31 75 GLN A N 1
ATOM 542 C CA . GLN A 1 75 ? 7.495 -9.991 -10.704 1.00 95.31 75 GLN A CA 1
ATOM 543 C C . GLN A 1 75 ? 6.780 -8.737 -10.184 1.00 95.31 75 GLN A C 1
ATOM 545 O O . GLN A 1 75 ? 7.323 -8.032 -9.334 1.00 95.31 75 GLN A O 1
ATOM 550 N N . SER A 1 76 ? 5.581 -8.430 -10.687 1.00 96.75 76 SER A N 1
ATOM 551 C CA . SER A 1 76 ? 4.738 -7.417 -10.045 1.00 96.75 76 SER A CA 1
ATOM 552 C C . SER A 1 76 ? 4.191 -7.991 -8.743 1.00 96.75 76 SER A C 1
ATOM 554 O O . SER A 1 76 ? 3.866 -9.179 -8.675 1.00 96.75 76 SER A O 1
ATOM 556 N N . ALA A 1 77 ? 4.120 -7.175 -7.698 1.00 97.12 77 ALA A N 1
ATOM 557 C CA . ALA A 1 77 ? 3.708 -7.660 -6.389 1.00 97.12 77 ALA A CA 1
ATOM 558 C C . ALA A 1 77 ? 3.002 -6.588 -5.569 1.00 97.12 77 ALA A C 1
ATOM 560 O O . ALA A 1 77 ? 3.328 -5.400 -5.643 1.00 97.12 77 ALA A O 1
ATOM 561 N N . PH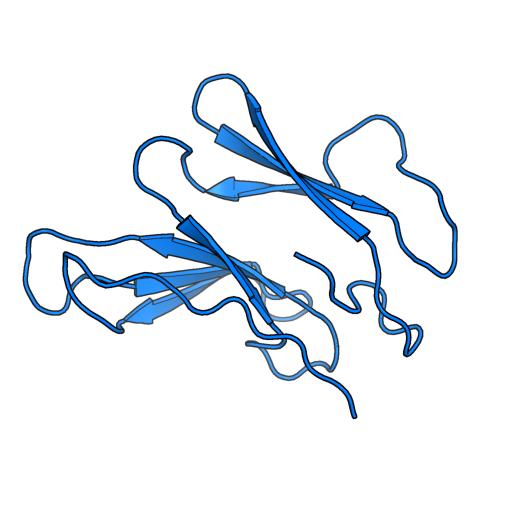E A 1 78 ? 2.082 -7.050 -4.730 1.00 97.19 78 PHE A N 1
ATOM 562 C CA . PHE A 1 78 ? 1.623 -6.307 -3.570 1.00 97.19 78 PHE A CA 1
ATOM 563 C C . PHE A 1 78 ? 2.665 -6.467 -2.472 1.00 97.19 78 PHE A C 1
ATOM 565 O O . PHE A 1 78 ? 3.043 -7.585 -2.137 1.00 97.19 78 PHE A O 1
ATOM 572 N N . TRP A 1 79 ? 3.131 -5.358 -1.922 1.00 97.38 79 TRP A N 1
ATOM 573 C CA . TRP A 1 79 ? 3.930 -5.321 -0.708 1.00 97.38 79 TRP A CA 1
ATOM 574 C C . TRP A 1 79 ? 3.026 -4.783 0.383 1.00 97.38 79 TRP A C 1
ATOM 576 O O . TRP A 1 79 ? 2.445 -3.713 0.218 1.00 97.38 79 TRP A O 1
ATOM 586 N N . VAL A 1 80 ? 2.887 -5.529 1.467 1.00 97.62 80 VAL A N 1
ATOM 587 C CA . VAL A 1 80 ? 1.935 -5.248 2.536 1.00 97.62 80 VAL A CA 1
ATOM 588 C C . VAL A 1 80 ? 2.712 -5.030 3.819 1.00 97.62 80 VAL A C 1
ATOM 590 O O . VAL A 1 80 ? 3.603 -5.812 4.143 1.00 97.62 80 VAL A O 1
ATOM 593 N N . LEU A 1 81 ? 2.378 -3.964 4.532 1.00 97.75 81 LEU A N 1
ATOM 594 C CA . LEU A 1 81 ? 2.712 -3.755 5.929 1.00 97.75 81 LEU A CA 1
ATOM 595 C C . LEU A 1 81 ? 1.498 -4.207 6.747 1.00 97.75 81 LEU A C 1
ATOM 597 O O . LEU A 1 81 ? 0.593 -3.407 6.985 1.00 97.75 81 LEU A O 1
ATOM 601 N N . GLY A 1 82 ? 1.477 -5.494 7.103 1.00 96.31 82 GLY A N 1
ATOM 602 C CA . GLY A 1 82 ? 0.389 -6.096 7.869 1.00 96.31 82 GLY A CA 1
ATOM 603 C C . GLY A 1 82 ? 0.309 -5.501 9.270 1.00 96.31 82 GLY A C 1
ATOM 604 O O . GLY A 1 82 ? 1.348 -5.333 9.925 1.00 96.31 82 GLY A O 1
ATOM 605 N N . SER A 1 83 ? -0.898 -5.179 9.729 1.00 94.81 83 SER A N 1
ATOM 606 C CA . SER A 1 83 ? -1.146 -4.567 11.036 1.00 94.81 83 SER A CA 1
ATOM 607 C C . SER A 1 83 ? -0.726 -5.456 12.198 1.00 94.81 83 SER A C 1
ATOM 609 O O . SER A 1 83 ? -0.292 -4.926 13.226 1.00 94.81 83 SER A O 1
ATOM 611 N N . THR A 1 84 ? -0.785 -6.780 12.030 1.00 95.44 84 THR A N 1
ATOM 612 C CA . THR A 1 84 ? -0.327 -7.745 13.040 1.00 95.44 84 THR A CA 1
ATOM 613 C C . THR A 1 84 ? 0.809 -8.631 12.529 1.00 95.44 84 THR A C 1
ATOM 615 O O . THR A 1 84 ? 1.711 -8.987 13.292 1.00 95.44 84 THR A O 1
ATOM 618 N N . SER A 1 85 ? 0.815 -8.961 11.238 1.00 94.81 85 SER A N 1
ATOM 619 C CA . SER A 1 85 ? 1.733 -9.958 10.664 1.00 94.81 85 SER A CA 1
ATOM 620 C C . SER A 1 85 ? 3.087 -9.397 10.213 1.00 94.81 85 SER A C 1
ATOM 622 O O . SER A 1 85 ? 3.987 -10.157 9.849 1.00 94.81 85 SER A O 1
ATOM 624 N N . GLY A 1 86 ? 3.262 -8.073 10.248 1.00 95.75 86 GLY A N 1
ATOM 625 C CA . GLY A 1 86 ? 4.459 -7.405 9.740 1.00 95.75 86 GLY A CA 1
ATOM 626 C C . GLY A 1 86 ? 4.512 -7.369 8.209 1.00 95.75 86 GLY A C 1
ATOM 627 O O . GLY A 1 86 ? 3.503 -7.521 7.526 1.00 95.75 86 GLY A O 1
ATOM 628 N N . THR A 1 87 ? 5.696 -7.117 7.645 1.00 98.00 87 THR A N 1
ATOM 629 C CA . THR A 1 87 ? 5.835 -6.902 6.196 1.00 98.00 87 THR A CA 1
ATOM 630 C C . THR A 1 87 ? 5.919 -8.211 5.411 1.00 98.00 87 THR A C 1
ATOM 632 O O . THR A 1 87 ? 6.781 -9.045 5.689 1.00 98.00 87 THR A O 1
ATOM 635 N N . PHE A 1 88 ? 5.114 -8.344 4.356 1.00 97.88 88 PHE A N 1
ATOM 636 C CA . PHE A 1 88 ? 5.176 -9.458 3.402 1.00 97.88 88 PHE A CA 1
ATOM 637 C C . PHE A 1 88 ? 4.871 -9.004 1.967 1.00 97.88 88 PHE A C 1
ATOM 639 O O . PHE A 1 88 ? 4.527 -7.847 1.721 1.00 97.88 88 PHE A O 1
ATOM 646 N N . ALA A 1 89 ? 5.043 -9.907 0.996 1.00 96.75 89 ALA A N 1
ATOM 647 C CA . ALA A 1 89 ? 4.769 -9.631 -0.410 1.00 96.75 89 ALA A CA 1
ATOM 648 C C . ALA A 1 89 ? 3.974 -10.759 -1.075 1.00 96.75 89 ALA A C 1
ATOM 650 O O . ALA A 1 89 ? 4.218 -11.938 -0.818 1.00 96.75 89 ALA A O 1
ATOM 651 N N . VAL A 1 90 ? 3.060 -10.384 -1.969 1.00 95.81 90 VAL A N 1
ATOM 652 C CA . VAL A 1 90 ? 2.206 -11.287 -2.745 1.00 95.81 90 VAL A CA 1
ATOM 653 C C . VAL A 1 90 ? 2.407 -10.996 -4.238 1.00 95.81 90 VAL A C 1
ATOM 655 O O . VAL A 1 90 ? 1.967 -9.944 -4.713 1.00 95.81 90 VAL A O 1
ATOM 658 N N . PRO A 1 91 ? 3.077 -11.885 -4.998 1.00 96.50 91 PRO A N 1
ATOM 659 C CA . PRO A 1 91 ? 3.234 -11.728 -6.443 1.00 96.50 91 PRO A CA 1
ATOM 660 C C . PRO A 1 91 ? 1.880 -11.805 -7.157 1.00 96.50 91 PRO A C 1
ATOM 662 O O . PRO A 1 91 ? 1.209 -12.836 -7.108 1.00 96.50 91 PRO A O 1
ATOM 665 N N . PHE A 1 92 ? 1.472 -10.718 -7.815 1.00 95.06 92 PHE A N 1
ATOM 666 C CA . PHE A 1 92 ? 0.229 -10.661 -8.583 1.00 95.06 92 PHE A CA 1
ATOM 667 C C . PHE A 1 92 ? 0.193 -9.465 -9.543 1.00 95.06 92 PHE A C 1
ATOM 669 O O . PHE A 1 92 ? 0.679 -8.370 -9.237 1.00 95.06 92 PHE A O 1
ATOM 676 N N . GLY A 1 93 ? -0.456 -9.680 -10.686 1.00 94.62 93 GLY A N 1
ATOM 677 C CA . GLY A 1 93 ? -0.583 -8.700 -11.759 1.00 94.62 93 GLY A CA 1
ATOM 678 C C . GLY A 1 93 ? 0.647 -8.624 -12.664 1.00 94.62 93 GLY A C 1
ATOM 679 O O . GLY A 1 93 ? 1.605 -9.398 -12.555 1.00 94.62 93 GLY A O 1
ATOM 680 N N . GLN A 1 94 ? 0.604 -7.672 -13.583 1.00 94.75 94 GLN A N 1
ATOM 681 C CA . GLN A 1 94 ? 1.634 -7.422 -14.586 1.00 94.75 94 GLN A CA 1
ATOM 682 C C . GLN A 1 94 ? 1.804 -5.922 -14.847 1.00 94.75 94 GLN A C 1
ATOM 684 O O . GLN A 1 94 ? 1.019 -5.093 -14.392 1.00 94.75 94 GLN A O 1
ATOM 689 N N . ASN A 1 95 ? 2.845 -5.562 -15.598 1.00 91.44 95 ASN A N 1
ATOM 690 C CA . ASN A 1 95 ? 3.070 -4.174 -15.986 1.00 91.44 95 ASN A CA 1
ATOM 691 C C . ASN A 1 95 ? 1.864 -3.614 -16.762 1.00 91.44 95 ASN A C 1
ATOM 693 O O . ASN A 1 95 ? 1.409 -4.235 -17.722 1.00 91.44 95 ASN A O 1
ATOM 697 N N . GLY A 1 96 ? 1.387 -2.435 -16.365 1.00 89.75 96 GLY A N 1
ATOM 698 C CA . GLY A 1 96 ? 0.203 -1.788 -16.935 1.00 89.75 96 GLY A CA 1
ATOM 699 C C . GLY A 1 96 ? -1.100 -2.059 -16.181 1.00 89.75 96 GLY A C 1
ATOM 700 O O . GLY A 1 96 ? -2.082 -1.363 -16.440 1.00 89.75 96 GLY A O 1
ATOM 701 N N . ASP A 1 97 ? -1.113 -3.002 -15.235 1.00 92.94 97 ASP A N 1
ATOM 702 C CA . ASP A 1 97 ? -2.219 -3.116 -14.285 1.00 92.94 97 ASP A CA 1
ATOM 703 C C . ASP A 1 97 ? -2.190 -1.946 -13.287 1.00 92.94 97 ASP A C 1
ATOM 705 O O . ASP A 1 97 ? -1.205 -1.216 -13.167 1.00 92.94 97 ASP A O 1
ATOM 709 N N . TYR A 1 98 ? -3.282 -1.779 -12.546 1.00 90.19 98 TYR A N 1
ATOM 710 C CA . TYR A 1 98 ? -3.349 -0.884 -11.396 1.00 90.19 98 TYR A CA 1
ATOM 711 C C . TYR A 1 98 ? -4.097 -1.592 -10.266 1.00 90.19 98 TYR A C 1
ATOM 713 O O . TYR A 1 98 ? -5.075 -2.299 -10.539 1.00 90.19 98 TYR A O 1
ATOM 721 N N . PRO A 1 99 ? -3.678 -1.425 -9.000 1.00 90.62 99 PRO A N 1
ATOM 722 C CA . PRO A 1 99 ? -4.381 -2.040 -7.889 1.00 90.62 99 PRO A CA 1
ATOM 723 C C . PRO A 1 99 ? -5.764 -1.407 -7.740 1.00 90.62 99 PRO A C 1
ATOM 725 O O . PRO A 1 99 ? -5.918 -0.184 -7.762 1.00 90.62 99 PRO A O 1
ATOM 728 N N . ILE A 1 100 ? -6.773 -2.246 -7.528 1.00 85.69 100 ILE A N 1
ATOM 729 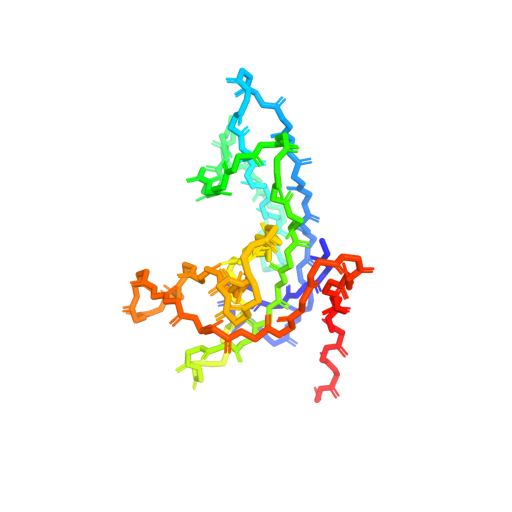C CA . ILE A 1 100 ? -8.059 -1.766 -7.034 1.00 85.69 100 ILE A CA 1
ATOM 730 C C . ILE A 1 100 ? -7.875 -1.492 -5.547 1.00 85.69 100 ILE A C 1
ATOM 732 O O . ILE A 1 100 ? -7.507 -2.386 -4.789 1.00 85.69 100 ILE A O 1
ATOM 736 N N . ALA A 1 101 ? -8.148 -0.266 -5.122 1.00 69.06 101 ALA A N 1
ATOM 737 C CA . ALA A 1 101 ? -8.308 0.009 -3.708 1.00 69.06 101 ALA A CA 1
ATOM 738 C C . ALA A 1 101 ? -9.736 -0.356 -3.308 1.00 69.06 101 ALA A C 1
ATOM 740 O O . ALA A 1 101 ? -10.696 0.248 -3.794 1.00 69.06 101 ALA A O 1
ATOM 741 N N . ASN A 1 102 ? -9.873 -1.392 -2.484 1.00 54.41 102 ASN A N 1
ATOM 742 C CA . ASN A 1 102 ? -11.181 -1.914 -2.129 1.00 54.41 102 ASN A CA 1
ATOM 743 C C . ASN A 1 102 ? -11.801 -1.111 -0.977 1.00 54.41 102 ASN A C 1
ATOM 745 O O . ASN A 1 102 ? -11.122 -0.721 -0.031 1.00 54.41 102 ASN A O 1
ATOM 749 N N . PHE A 1 103 ? -13.107 -0.888 -1.070 1.00 42.56 103 PHE A N 1
ATOM 750 C CA . PHE A 1 103 ? -13.943 -0.361 -0.002 1.00 42.56 103 PHE A CA 1
ATOM 751 C C . PHE A 1 103 ? -14.718 -1.544 0.575 1.00 42.56 103 PHE A C 1
ATOM 753 O O . PHE A 1 103 ? -15.654 -2.027 -0.062 1.00 42.56 103 PHE A O 1
ATOM 760 N N . ASN A 1 104 ? -14.317 -2.042 1.746 1.00 39.66 104 ASN A N 1
ATOM 761 C CA . ASN A 1 104 ? -15.046 -3.126 2.398 1.00 39.66 104 ASN A CA 1
ATOM 762 C C . ASN A 1 104 ? -16.157 -2.533 3.280 1.00 39.66 104 ASN A C 1
ATOM 764 O O . ASN A 1 104 ? -15.876 -1.835 4.251 1.00 39.66 104 ASN A O 1
ATOM 768 N N . ARG A 1 105 ? -17.423 -2.773 2.914 1.00 32.00 105 ARG A N 1
ATOM 769 C CA . ARG A 1 105 ? -18.590 -2.623 3.801 1.00 32.00 105 ARG A CA 1
ATOM 770 C C . ARG A 1 105 ? -19.024 -4.027 4.201 1.00 32.00 105 ARG A C 1
ATOM 772 O O . ARG A 1 105 ? -19.641 -4.705 3.378 1.00 32.00 105 ARG A O 1
ATOM 779 N N . PHE A 1 106 ? -18.739 -4.422 5.434 1.00 41.94 106 PHE A N 1
ATOM 780 C CA . PHE A 1 106 ? -19.535 -5.429 6.131 1.00 41.94 106 PHE A CA 1
ATOM 781 C C . PHE A 1 106 ? -20.365 -4.727 7.201 1.00 41.94 106 PHE A C 1
ATOM 783 O O . PHE A 1 106 ? -19.811 -3.817 7.855 1.00 41.94 106 PHE A O 1
#

Radius of gyration: 13.69 Å; chains: 1; bounding box: 31×28×35 Å

Sequence (106 aa):
MPGDYDADGKTDLAVVRDVAGALNWFVRPSSTGTINGGPSAIFGQSVTDFPTVGDYDGDGKTDIAIWRPSSTPGQSAFWVLGSTSGTFAVPFGQNGDYPIANFNRF

Foldseek 3Di:
DWWAAPLPLDTWDWDWDDDPQWTFIFTQHPVRSDTPPGGPDTDDGPPFWAWAWDQPVVPNHIWTWTWGADPDPQPTWIWTQHSPPGTDIDGDDHPPDHDDRDDDDD

Secondary structure (DSSP, 8-state):
--B-SSSSSSPBEEEEEEETTEEEEEEE-TTT----SS-SEEEEETTT-EEEEE--SSSSSPEEEEEE--SSTT--EEEEEETTTEEEEEE---TT----------